Protein AF-A0A7C7H2V4-F1 (afdb_monomer_lite)

Secondary structure (DSSP, 8-state):
-----EEEPPPHHHHHHTTGGGSPEEEE-SEEEEEE-SS-EEEEETTTEEEEEPTT-EEEEEE-S-EEEEEEE-

pLDDT: mean 92.33, std 7.22, range [47.41, 96.94]

Radius of gyration: 12.48 Å; chains: 1; bounding box: 27×20×32 Å

Sequ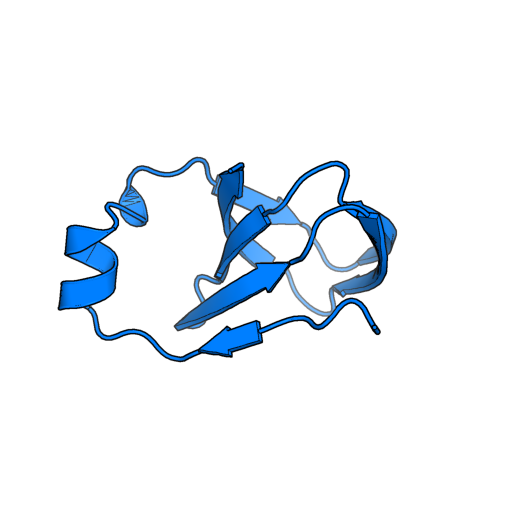ence (74 aa):
MGKKITITKKTDTELEDLGVRNWPTWSCEASDFPWEYSDQETCFLLDGDFVVFPKGLKCRWKVMKPVRKHYNFG

Structure (mmCIF, N/CA/C/O backbone):
data_AF-A0A7C7H2V4-F1
#
_entry.id   AF-A0A7C7H2V4-F1
#
loop_
_atom_site.group_PDB
_atom_site.id
_atom_site.type_symbol
_atom_site.label_atom_id
_atom_site.label_alt_id
_atom_site.label_comp_id
_atom_site.label_asym_id
_atom_site.label_entity_id
_atom_site.label_seq_id
_atom_site.pdbx_PDB_ins_code
_atom_site.Cartn_x
_atom_site.Cartn_y
_atom_site.Cartn_z
_atom_site.occupancy
_atom_site.B_iso_or_equiv
_atom_site.auth_seq_id
_atom_site.auth_comp_id
_atom_site.auth_asym_id
_atom_site.auth_atom_id
_atom_site.pdbx_PDB_model_num
ATOM 1 N N . MET A 1 1 ? -12.441 3.155 -19.989 1.00 47.41 1 MET A N 1
ATOM 2 C CA . MET A 1 1 ? -12.225 3.512 -18.568 1.00 47.41 1 MET A CA 1
ATOM 3 C C . MET A 1 1 ? -10.785 3.211 -18.180 1.00 47.41 1 MET A C 1
ATOM 5 O O . MET A 1 1 ? -10.377 2.064 -18.302 1.00 47.41 1 MET A O 1
ATOM 9 N N . GLY A 1 2 ? -10.005 4.211 -17.766 1.00 63.44 2 GLY A N 1
ATOM 10 C CA . GLY A 1 2 ? -8.639 3.998 -17.271 1.00 63.44 2 GLY A CA 1
ATOM 11 C C . GLY A 1 2 ? -8.640 3.468 -15.835 1.00 63.44 2 GLY A C 1
ATOM 12 O O . GLY A 1 2 ? -9.440 3.913 -15.016 1.00 63.44 2 GLY A O 1
ATOM 13 N N . LYS A 1 3 ? -7.746 2.525 -15.527 1.00 80.75 3 LYS A N 1
ATOM 14 C CA . LYS A 1 3 ? -7.474 2.083 -14.152 1.00 80.75 3 LYS A CA 1
ATOM 15 C C . LYS A 1 3 ? -6.805 3.244 -13.408 1.00 80.75 3 LYS A C 1
ATOM 17 O O . LYS A 1 3 ? -5.748 3.698 -13.839 1.00 80.75 3 LYS A O 1
ATOM 22 N N . LYS A 1 4 ? -7.427 3.757 -12.344 1.00 87.81 4 LYS A N 1
ATOM 23 C CA . LYS A 1 4 ? -6.946 4.927 -11.592 1.00 87.81 4 LYS A CA 1
ATOM 24 C C . LYS A 1 4 ? -6.521 4.519 -10.185 1.00 87.81 4 LYS A C 1
ATOM 26 O O . LYS A 1 4 ? -7.271 3.836 -9.500 1.00 87.81 4 LYS A O 1
ATOM 31 N N . ILE A 1 5 ? -5.333 4.956 -9.776 1.00 92.81 5 ILE A N 1
ATOM 32 C CA . ILE A 1 5 ? -4.871 4.861 -8.388 1.00 92.81 5 ILE A CA 1
ATOM 33 C C . ILE A 1 5 ? -5.543 5.982 -7.596 1.00 92.81 5 ILE A C 1
ATOM 35 O O . ILE A 1 5 ? -5.550 7.133 -8.043 1.00 92.81 5 ILE A O 1
ATOM 39 N N . THR A 1 6 ? -6.080 5.656 -6.427 1.00 94.31 6 THR A N 1
ATOM 40 C CA . THR A 1 6 ? -6.657 6.646 -5.510 1.00 94.31 6 THR A CA 1
ATOM 41 C C . THR A 1 6 ? -5.742 6.795 -4.309 1.00 94.31 6 THR A C 1
ATOM 43 O O . THR A 1 6 ? -5.396 5.796 -3.690 1.00 94.31 6 THR A O 1
ATOM 46 N N . ILE A 1 7 ? -5.360 8.031 -3.989 1.00 94.56 7 ILE A N 1
ATOM 47 C CA . ILE A 1 7 ? -4.580 8.376 -2.796 1.00 94.56 7 ILE A CA 1
ATOM 48 C C . ILE A 1 7 ? -5.455 9.282 -1.935 1.00 94.56 7 ILE A C 1
ATOM 50 O O . ILE A 1 7 ? -6.067 10.226 -2.439 1.00 94.56 7 ILE A O 1
ATOM 54 N N . THR A 1 8 ? -5.564 8.982 -0.649 1.00 95.06 8 THR A N 1
ATOM 55 C CA . THR A 1 8 ? -6.393 9.731 0.298 1.00 95.06 8 THR A CA 1
ATOM 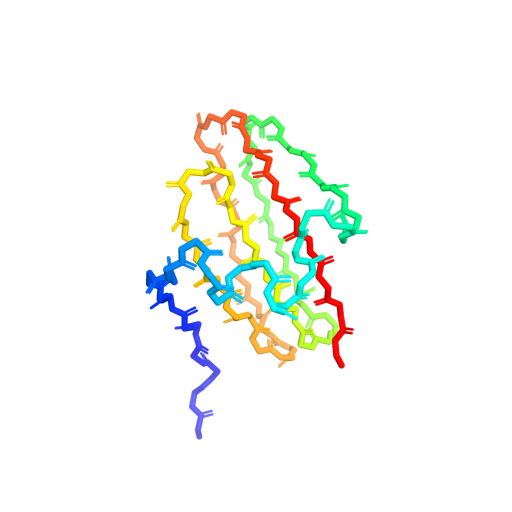56 C C . THR A 1 8 ? -5.680 9.820 1.642 1.00 95.06 8 THR A C 1
ATOM 58 O O . THR A 1 8 ? -5.008 8.880 2.064 1.00 95.06 8 THR A O 1
ATOM 61 N N . LYS A 1 9 ? -5.824 10.954 2.330 1.00 93.50 9 LYS A N 1
ATOM 62 C CA . LYS A 1 9 ? -5.425 11.085 3.733 1.00 93.50 9 LYS A CA 1
ATOM 63 C C . LYS A 1 9 ? -6.615 10.699 4.603 1.00 93.50 9 LYS A C 1
ATOM 65 O O 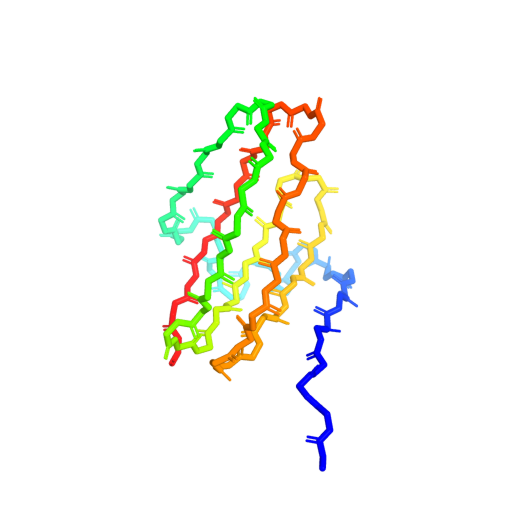. LYS A 1 9 ? -7.684 11.289 4.473 1.00 93.50 9 LYS A O 1
ATOM 70 N N . LYS A 1 10 ? -6.426 9.683 5.436 1.00 92.50 10 LYS A N 1
ATOM 71 C CA . LYS A 1 10 ? -7.421 9.181 6.387 1.00 92.50 10 LYS A CA 1
ATOM 72 C C . LYS A 1 10 ? -7.106 9.717 7.777 1.00 92.50 10 LYS A C 1
ATOM 74 O O . LYS A 1 10 ? -5.935 9.907 8.110 1.00 92.50 10 LYS A O 1
ATOM 79 N N . THR A 1 11 ? -8.141 9.974 8.564 1.00 92.94 11 THR A N 1
ATOM 80 C CA . THR A 1 11 ? -7.985 10.319 9.984 1.00 92.94 11 THR A CA 1
ATOM 81 C C . THR A 1 11 ? -7.595 9.084 10.801 1.00 92.94 11 THR A C 1
ATOM 83 O O . THR A 1 11 ? -7.831 7.959 10.368 1.00 92.94 11 THR A O 1
ATOM 86 N N . ASP A 1 12 ? -6.997 9.274 11.981 1.00 90.56 12 ASP A N 1
ATOM 87 C CA . ASP A 1 12 ? -6.590 8.152 12.845 1.00 90.56 12 ASP A CA 1
ATOM 88 C C . ASP A 1 12 ? -7.791 7.279 13.254 1.00 90.56 12 ASP A C 1
ATOM 90 O O . ASP A 1 12 ? -7.700 6.058 13.190 1.00 90.56 12 ASP A O 1
ATOM 94 N N . THR A 1 13 ? -8.951 7.894 13.519 1.00 93.06 13 THR A N 1
ATOM 95 C CA . THR A 1 13 ? -10.208 7.178 13.795 1.00 93.06 13 THR A CA 1
ATOM 96 C C . THR A 1 13 ? -10.624 6.280 12.630 1.00 93.06 13 THR A C 1
ATOM 98 O O . THR A 1 13 ? -10.873 5.098 12.830 1.00 93.06 13 THR A O 1
ATOM 101 N N . GLU A 1 14 ? -10.612 6.786 11.390 1.00 93.31 14 GLU A N 1
ATOM 102 C CA . GLU A 1 14 ? -10.942 5.958 10.221 1.00 93.31 14 GLU A CA 1
ATOM 103 C C . GLU A 1 14 ? -9.946 4.807 10.013 1.00 93.31 14 GLU A C 1
ATOM 105 O O . GLU A 1 14 ? -10.321 3.743 9.521 1.00 93.31 14 GLU A O 1
ATOM 110 N N . LEU A 1 15 ? -8.665 5.016 10.335 1.00 92.12 15 LEU A N 1
ATOM 111 C CA . LEU A 1 15 ? -7.643 3.969 10.251 1.00 92.12 15 LEU A CA 1
ATOM 112 C C . LEU A 1 15 ? -7.840 2.894 11.331 1.00 92.12 15 LEU A C 1
ATOM 114 O O . LEU A 1 15 ? -7.561 1.718 11.075 1.00 92.12 15 LEU A O 1
ATOM 118 N N . GLU A 1 16 ? -8.317 3.281 12.514 1.00 92.62 16 GLU A N 1
ATOM 119 C CA . GLU A 1 16 ? -8.682 2.363 13.594 1.00 92.62 16 GLU A CA 1
ATOM 120 C C . GLU A 1 16 ? -9.921 1.537 13.232 1.00 92.62 16 GLU A 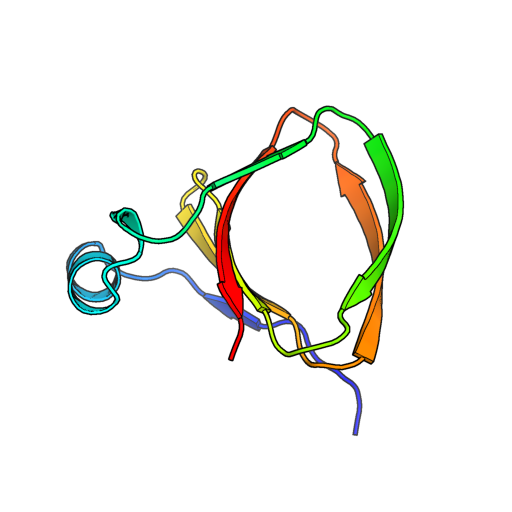C 1
ATOM 122 O O . GLU A 1 16 ? -9.859 0.309 13.310 1.00 92.62 16 GLU A O 1
ATOM 127 N N . ASP A 1 17 ? -10.981 2.175 12.726 1.00 94.19 17 ASP A N 1
ATOM 128 C CA . ASP A 1 17 ? -12.212 1.504 12.276 1.00 94.19 17 ASP A CA 1
ATOM 129 C C . ASP A 1 17 ? -11.946 0.484 11.157 1.00 94.19 17 ASP A C 1
ATOM 131 O O . ASP A 1 17 ? -12.531 -0.599 11.118 1.00 94.19 17 ASP A O 1
ATOM 135 N N . LEU A 1 18 ? -11.023 0.801 10.245 1.00 92.00 18 LEU A N 1
ATOM 136 C CA . LEU A 1 18 ? -10.585 -0.113 9.185 1.00 92.00 18 LEU A CA 1
ATOM 137 C C . LEU A 1 18 ? -9.675 -1.245 9.696 1.00 92.00 18 LEU A C 1
ATOM 139 O O . LEU A 1 18 ? -9.354 -2.169 8.941 1.00 92.00 18 LEU A O 1
ATOM 143 N N . GLY A 1 19 ? -9.218 -1.173 10.949 1.00 93.88 19 GLY A N 1
ATOM 144 C CA . GLY A 1 19 ? -8.326 -2.157 11.553 1.00 93.88 19 GLY A CA 1
ATOM 145 C C . GLY A 1 19 ? -6.977 -2.257 10.843 1.00 93.88 19 GLY A C 1
ATOM 146 O O . GLY A 1 19 ? -6.360 -3.322 10.858 1.00 93.88 19 GLY A O 1
ATOM 147 N N . VAL A 1 20 ? -6.511 -1.172 10.213 1.00 93.19 20 VAL A N 1
ATOM 148 C CA . VAL A 1 20 ? -5.340 -1.173 9.312 1.00 93.19 20 VAL A CA 1
ATOM 149 C C . VAL A 1 20 ? -4.078 -1.674 10.014 1.00 93.19 20 VAL A C 1
ATOM 151 O O . VAL A 1 20 ? -3.244 -2.342 9.410 1.00 93.19 20 VAL A O 1
ATOM 154 N N . ARG A 1 21 ? -3.961 -1.414 11.320 1.00 89.50 21 ARG A N 1
ATOM 155 C CA . ARG A 1 21 ? -2.841 -1.869 12.159 1.00 89.50 21 ARG A CA 1
ATOM 156 C C . ARG A 1 21 ? -2.749 -3.399 12.272 1.00 89.50 21 ARG A C 1
ATOM 158 O O . ARG A 1 21 ? -1.669 -3.906 12.554 1.00 89.50 21 ARG A O 1
ATOM 165 N N . ASN A 1 22 ? -3.849 -4.118 12.030 1.00 93.62 22 ASN A N 1
ATOM 166 C CA . ASN A 1 22 ? -3.910 -5.584 12.052 1.00 93.62 22 ASN A CA 1
ATOM 167 C C . ASN A 1 22 ? -3.658 -6.217 10.678 1.00 93.62 22 ASN A C 1
ATOM 169 O O . ASN A 1 22 ? -3.535 -7.437 10.575 1.00 93.62 22 ASN A O 1
ATOM 173 N N . TRP A 1 23 ? -3.607 -5.418 9.612 1.00 95.38 23 TRP A N 1
ATOM 174 C CA . TRP A 1 23 ? -3.320 -5.927 8.276 1.00 95.38 23 TRP A CA 1
ATOM 175 C C . TRP A 1 23 ? -1.863 -6.386 8.174 1.00 95.38 23 TRP A C 1
ATOM 177 O O . TRP A 1 23 ? -0.988 -5.800 8.830 1.00 95.38 23 TRP A O 1
ATOM 187 N N . PRO A 1 24 ? -1.569 -7.384 7.320 1.00 96.00 24 PRO A N 1
ATOM 188 C CA . PRO A 1 24 ? -0.203 -7.815 7.089 1.00 96.00 24 PRO A CA 1
ATOM 189 C C . PRO A 1 24 ? 0.659 -6.649 6.601 1.00 96.00 24 PRO A C 1
ATOM 191 O O . PRO A 1 24 ? 0.209 -5.746 5.887 1.00 96.00 24 PRO A O 1
ATOM 194 N N . THR A 1 25 ? 1.923 -6.672 7.009 1.00 94.44 25 THR A N 1
ATOM 195 C CA . THR A 1 25 ? 2.905 -5.672 6.609 1.00 94.44 25 THR A CA 1
ATOM 196 C C . THR A 1 25 ? 3.735 -6.183 5.448 1.00 94.44 25 THR A C 1
ATOM 198 O O . THR A 1 25 ? 4.085 -7.360 5.356 1.00 94.44 25 THR A O 1
ATOM 201 N N . TRP A 1 26 ? 4.051 -5.275 4.538 1.00 94.00 26 TRP A N 1
ATOM 202 C CA . TRP A 1 26 ? 5.001 -5.501 3.465 1.00 94.00 26 TRP A CA 1
ATOM 203 C C . TRP A 1 26 ? 6.079 -4.425 3.512 1.00 94.00 26 TRP A C 1
ATOM 205 O O . TRP A 1 26 ? 5.800 -3.261 3.819 1.00 94.00 26 TRP A O 1
ATOM 215 N N . SER A 1 27 ? 7.308 -4.816 3.194 1.00 93.38 27 SER A N 1
ATOM 216 C CA . SER A 1 27 ? 8.467 -3.932 3.152 1.00 93.38 27 SER A CA 1
ATOM 217 C C . SER A 1 27 ? 9.274 -4.147 1.884 1.00 93.38 27 SER A C 1
ATOM 219 O O . SER A 1 27 ? 9.433 -5.283 1.437 1.00 93.38 27 SER A O 1
ATOM 221 N N . CYS A 1 28 ? 9.833 -3.069 1.347 1.00 93.69 28 CYS A N 1
ATOM 222 C CA . CYS A 1 28 ? 10.741 -3.129 0.210 1.00 93.69 28 CYS A CA 1
ATOM 223 C C . CYS A 1 28 ? 11.820 -2.062 0.330 1.00 93.69 28 CYS A C 1
ATOM 225 O O . CYS A 1 28 ? 11.531 -0.907 0.643 1.00 93.69 28 CYS A O 1
ATOM 227 N N . GLU A 1 29 ? 13.058 -2.474 0.079 1.00 95.81 29 GLU A N 1
ATOM 228 C CA . GLU A 1 29 ? 14.213 -1.588 -0.019 1.00 95.81 29 GLU A CA 1
ATOM 229 C C . GLU A 1 29 ? 14.145 -0.731 -1.290 1.00 95.81 29 GLU A C 1
ATOM 231 O O . GLU A 1 29 ? 13.275 -0.909 -2.145 1.00 95.81 29 GLU A O 1
ATOM 236 N N . ALA A 1 30 ? 15.076 0.213 -1.438 1.00 95.94 30 ALA A N 1
ATOM 237 C CA . ALA A 1 30 ? 15.183 0.985 -2.671 1.00 95.94 30 ALA A CA 1
ATOM 238 C C . ALA A 1 30 ? 15.341 0.041 -3.879 1.00 95.94 30 ALA A C 1
ATOM 240 O O . ALA A 1 30 ? 16.246 -0.792 -3.920 1.00 95.94 30 ALA A O 1
ATOM 241 N N . SER A 1 31 ? 14.415 0.113 -4.833 1.00 96.25 31 SER A N 1
ATOM 242 C CA . SER A 1 31 ? 14.277 -0.852 -5.927 1.00 96.25 31 SER A CA 1
ATOM 243 C C . SER A 1 31 ? 13.433 -0.279 -7.064 1.00 96.25 31 SER A C 1
ATOM 245 O O . SER A 1 31 ? 12.593 0.597 -6.862 1.00 96.25 31 SER A O 1
ATOM 247 N N . ASP A 1 32 ? 13.650 -0.783 -8.275 1.00 96.94 32 ASP A N 1
ATOM 248 C CA . ASP A 1 32 ? 12.961 -0.353 -9.492 1.00 96.94 32 ASP A CA 1
ATOM 249 C C . ASP A 1 32 ? 12.536 -1.587 -10.298 1.00 96.94 32 ASP A C 1
ATOM 251 O O . ASP A 1 32 ? 13.380 -2.321 -10.810 1.00 96.94 32 ASP A O 1
ATOM 255 N N . PHE A 1 33 ? 11.231 -1.858 -10.371 1.00 96.56 33 PHE A N 1
ATOM 256 C CA . PHE A 1 33 ? 10.718 -3.089 -10.981 1.00 96.56 33 PHE A CA 1
ATOM 257 C C . PHE A 1 33 ? 9.313 -2.930 -11.584 1.00 96.56 33 PHE A C 1
ATOM 259 O O . PHE A 1 33 ? 8.501 -2.136 -11.098 1.00 96.56 33 PHE A O 1
ATOM 266 N N . PRO A 1 34 ? 8.998 -3.666 -12.667 1.00 96.75 34 PRO A N 1
ATOM 267 C CA . PRO A 1 34 ? 7.633 -3.761 -13.173 1.00 96.75 34 PRO A CA 1
ATOM 268 C C . PRO A 1 34 ? 6.759 -4.590 -12.221 1.00 96.75 34 PRO A C 1
ATOM 270 O O . PRO A 1 34 ? 7.214 -5.588 -11.665 1.00 96.75 34 PRO A O 1
ATOM 273 N N . TRP A 1 35 ? 5.498 -4.196 -12.057 1.00 95.00 35 TRP A N 1
ATOM 274 C CA . TRP A 1 35 ? 4.525 -4.900 -11.224 1.00 95.00 35 TRP A CA 1
ATOM 275 C C . TRP A 1 35 ? 3.128 -4.884 -11.845 1.00 95.00 35 TRP A C 1
ATOM 277 O O . TRP A 1 35 ? 2.746 -3.940 -12.544 1.00 95.00 35 TRP A O 1
ATOM 287 N N . GLU A 1 36 ? 2.353 -5.922 -11.549 1.00 94.94 36 GLU A N 1
ATOM 288 C CA . GLU A 1 36 ? 0.944 -6.031 -11.904 1.00 94.94 36 GLU A CA 1
ATOM 289 C C . GLU A 1 36 ? 0.135 -6.444 -10.675 1.00 94.94 36 GLU A C 1
ATOM 291 O O . GLU A 1 36 ? 0.441 -7.438 -10.023 1.00 94.94 36 GLU A O 1
ATOM 296 N N . TYR A 1 37 ? -0.910 -5.682 -10.366 1.00 93.00 37 TYR A N 1
ATOM 297 C CA . TYR A 1 37 ? -1.848 -6.030 -9.304 1.00 93.00 37 TYR A CA 1
ATOM 298 C C . TYR A 1 37 ? -2.843 -7.071 -9.816 1.00 93.00 37 TYR A C 1
ATOM 300 O O . TYR A 1 37 ? -3.661 -6.753 -10.678 1.00 93.00 37 TYR A O 1
ATOM 308 N N . SER A 1 38 ? -2.790 -8.304 -9.304 1.00 92.62 38 SER A N 1
ATOM 309 C CA . SER A 1 38 ? -3.727 -9.374 -9.690 1.00 92.62 38 SER A CA 1
ATOM 310 C C . SER A 1 38 ? -5.154 -9.108 -9.218 1.00 92.62 38 SER A C 1
ATOM 312 O O . SER A 1 38 ? -6.107 -9.490 -9.897 1.00 92.62 38 SER A O 1
ATOM 314 N N . ASP A 1 39 ? -5.287 -8.407 -8.093 1.00 93.94 39 ASP A N 1
ATOM 315 C CA . ASP A 1 39 ? -6.533 -8.066 -7.413 1.00 93.94 39 ASP A CA 1
ATOM 316 C C . ASP A 1 39 ? -6.497 -6.612 -6.945 1.00 93.94 39 ASP A C 1
ATOM 318 O O . ASP A 1 39 ? -5.486 -5.922 -7.106 1.00 93.94 39 ASP A O 1
ATOM 322 N N . GLN A 1 40 ? -7.621 -6.108 -6.439 1.00 95.50 40 GLN A N 1
ATOM 323 C CA . GLN A 1 40 ? -7.628 -4.770 -5.869 1.00 95.50 40 GLN A CA 1
ATOM 324 C C . GLN A 1 40 ? -6.858 -4.805 -4.548 1.00 95.50 40 GLN A C 1
ATOM 326 O O . GLN A 1 40 ? -7.197 -5.562 -3.642 1.00 95.50 40 GLN A O 1
ATOM 331 N N . GLU A 1 41 ? -5.839 -3.963 -4.428 1.00 95.50 41 GLU A N 1
ATOM 332 C CA . GLU A 1 41 ? -5.076 -3.824 -3.193 1.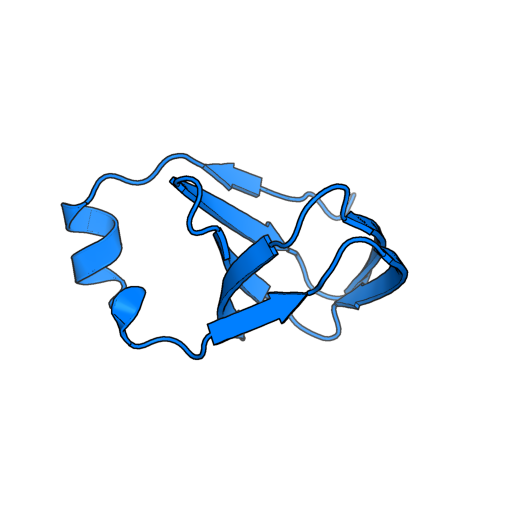00 95.50 41 GLU A CA 1
ATOM 333 C C . GLU A 1 41 ? -5.403 -2.481 -2.553 1.00 95.50 41 GLU A C 1
ATOM 335 O O . GLU A 1 41 ? -5.309 -1.428 -3.186 1.00 95.50 41 GLU A O 1
ATOM 340 N N . THR A 1 42 ? -5.763 -2.518 -1.278 1.00 96.12 42 THR A N 1
ATOM 341 C CA . THR A 1 42 ? -5.811 -1.331 -0.432 1.00 96.12 42 THR A CA 1
ATOM 342 C C . THR A 1 42 ? -4.614 -1.375 0.492 1.00 96.12 42 THR A C 1
ATOM 344 O O . THR A 1 42 ? -4.390 -2.373 1.171 1.00 96.12 42 THR A O 1
ATOM 347 N N . CYS A 1 43 ? -3.834 -0.306 0.537 1.00 95.06 43 CYS A N 1
ATOM 348 C CA . CYS A 1 43 ? -2.687 -0.246 1.421 1.00 95.06 43 CYS A CA 1
ATOM 349 C C . CYS A 1 43 ? -2.582 1.096 2.130 1.00 95.06 43 CYS A C 1
ATOM 351 O O . CYS A 1 43 ? -2.934 2.142 1.588 1.00 95.06 43 CYS A O 1
ATOM 353 N N . PHE A 1 44 ? -2.045 1.057 3.337 1.00 95.62 44 PHE A N 1
ATOM 354 C CA . PHE A 1 44 ? -1.674 2.229 4.102 1.00 95.62 44 PHE A CA 1
ATOM 355 C C . PHE A 1 44 ? -0.155 2.283 4.207 1.00 95.62 44 PHE A C 1
ATOM 357 O O . PHE A 1 44 ? 0.473 1.421 4.830 1.00 95.62 44 PHE A O 1
ATOM 364 N N . LEU A 1 45 ? 0.438 3.281 3.560 1.00 93.06 45 LEU A N 1
ATOM 365 C CA . LEU A 1 45 ? 1.850 3.590 3.709 1.00 93.06 45 LEU A CA 1
ATOM 366 C C . LEU A 1 45 ? 2.070 4.149 5.114 1.00 93.06 45 LEU A C 1
ATOM 368 O O . LEU A 1 45 ? 1.335 5.031 5.550 1.00 93.06 45 LEU A O 1
ATOM 372 N N . LEU A 1 46 ? 3.116 3.691 5.802 1.00 84.50 46 LEU A N 1
ATOM 373 C CA . LEU A 1 46 ? 3.457 4.181 7.147 1.00 84.50 46 LEU A CA 1
ATOM 374 C C . LEU A 1 46 ? 3.861 5.672 7.180 1.00 84.50 46 LEU A C 1
ATOM 376 O O . LEU A 1 46 ? 3.984 6.241 8.257 1.00 84.50 46 LEU A O 1
ATOM 380 N N . ASP A 1 47 ? 4.006 6.303 6.011 1.00 83.12 47 ASP A N 1
ATOM 381 C CA . ASP A 1 47 ? 4.150 7.756 5.827 1.00 83.12 47 ASP A CA 1
ATOM 382 C C . ASP A 1 47 ? 2.792 8.508 5.874 1.00 83.12 47 ASP A C 1
ATOM 384 O O . ASP A 1 47 ? 2.718 9.731 5.757 1.00 83.12 47 ASP A O 1
ATOM 388 N N . GLY A 1 48 ? 1.684 7.779 6.057 1.00 88.88 48 GLY A N 1
ATOM 389 C CA . GLY A 1 48 ? 0.342 8.325 6.272 1.00 88.88 48 GLY A CA 1
ATOM 390 C C . GLY A 1 48 ? -0.534 8.423 5.022 1.00 88.88 48 GLY A C 1
ATOM 391 O O . GLY A 1 48 ? -1.539 9.132 5.050 1.00 88.88 48 GLY A O 1
ATOM 392 N N . ASP A 1 49 ? -0.166 7.774 3.918 1.00 94.19 49 ASP A N 1
ATOM 393 C CA . ASP A 1 49 ? -0.984 7.732 2.700 1.00 94.19 49 ASP A CA 1
ATOM 394 C C . ASP A 1 49 ? -1.826 6.460 2.640 1.00 94.19 49 ASP A C 1
ATOM 396 O O . ASP A 1 49 ? -1.301 5.347 2.702 1.00 94.19 49 ASP A O 1
ATOM 400 N N . PHE A 1 50 ? -3.135 6.623 2.455 1.00 95.19 50 PHE A N 1
ATOM 401 C CA . PHE A 1 50 ? -4.048 5.528 2.159 1.00 95.19 5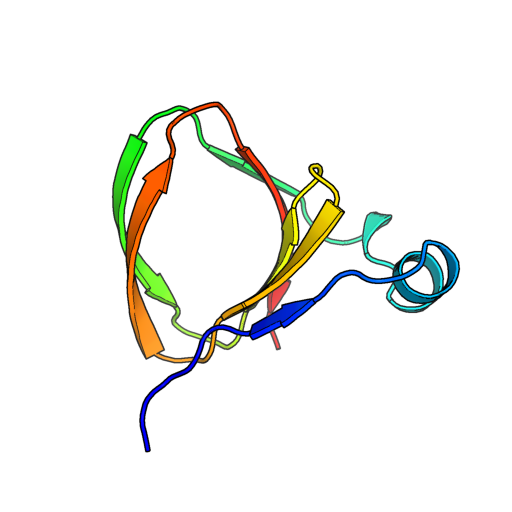0 PHE A CA 1
ATOM 402 C C . PHE A 1 50 ? -4.236 5.428 0.646 1.00 95.19 50 PHE A C 1
ATOM 404 O O . PHE A 1 50 ? -4.692 6.377 0.004 1.00 95.19 50 PHE A O 1
ATOM 411 N N . VAL A 1 51 ? -3.862 4.293 0.064 1.00 95.50 51 VAL A N 1
ATOM 412 C CA . VAL A 1 51 ? -3.782 4.103 -1.385 1.00 95.50 51 VAL A CA 1
ATOM 413 C C . VAL A 1 51 ? -4.595 2.888 -1.806 1.00 95.50 51 VAL A C 1
ATOM 415 O O . VAL A 1 51 ? -4.492 1.826 -1.199 1.00 95.50 51 VAL A O 1
ATOM 418 N N . VAL A 1 52 ? -5.376 3.035 -2.874 1.00 95.44 52 VAL A N 1
ATOM 419 C CA . VAL A 1 52 ? -6.109 1.935 -3.509 1.00 95.44 52 VAL A CA 1
ATOM 420 C C . VAL A 1 52 ? -5.574 1.727 -4.920 1.00 95.44 52 VAL A C 1
ATOM 422 O O . VAL A 1 52 ? -5.644 2.626 -5.767 1.00 95.44 52 VAL A O 1
ATOM 425 N N . PHE A 1 53 ? -5.057 0.528 -5.171 1.00 95.25 53 PHE A N 1
ATOM 426 C CA . PHE A 1 53 ? -4.602 0.059 -6.471 1.00 95.25 53 PHE A CA 1
ATOM 427 C C . PHE A 1 53 ? -5.680 -0.833 -7.105 1.00 95.25 53 PHE A C 1
ATOM 429 O O . PHE A 1 53 ? -6.040 -1.860 -6.531 1.00 95.25 53 PHE A O 1
ATOM 436 N N . PRO A 1 54 ? -6.217 -0.476 -8.285 1.00 95.69 54 PRO A N 1
ATOM 437 C CA . PRO A 1 54 ? -7.246 -1.273 -8.940 1.00 95.69 54 PRO A CA 1
ATOM 438 C C . PRO A 1 54 ? -6.682 -2.569 -9.533 1.00 95.69 54 PRO A C 1
ATOM 440 O O . PRO A 1 54 ? -5.550 -2.613 -10.023 1.00 95.69 54 PRO A O 1
ATOM 443 N N . LYS A 1 55 ? -7.532 -3.599 -9.592 1.00 94.50 55 LYS A N 1
ATOM 444 C CA . LYS A 1 55 ? -7.223 -4.888 -10.219 1.00 94.50 55 LYS A CA 1
ATOM 445 C C . LYS A 1 55 ? -6.718 -4.736 -11.658 1.00 94.50 55 LYS A C 1
ATOM 447 O O . LYS A 1 55 ? -7.270 -3.997 -12.482 1.00 94.50 55 LYS A O 1
ATOM 452 N N . GLY A 1 56 ? -5.667 -5.481 -11.978 1.00 94.06 56 GLY A N 1
ATOM 453 C CA . GLY A 1 56 ? -4.989 -5.496 -13.269 1.00 94.06 56 GLY A CA 1
ATOM 454 C C . GLY A 1 56 ? -4.204 -4.219 -13.571 1.00 94.06 56 GLY A C 1
ATOM 455 O O . GLY A 1 56 ? -3.925 -3.954 -14.746 1.00 94.06 56 GLY A O 1
ATOM 456 N N . LEU A 1 57 ? -3.930 -3.359 -12.585 1.00 94.19 57 LEU A N 1
ATOM 457 C CA . LEU A 1 57 ? -3.053 -2.210 -12.786 1.00 94.19 57 LEU A CA 1
ATOM 458 C C . LEU A 1 57 ? -1.634 -2.708 -13.053 1.00 94.19 57 LEU A C 1
ATOM 460 O O . LEU A 1 57 ? -1.038 -3.369 -12.209 1.00 94.19 57 LEU A O 1
ATOM 464 N N . LYS A 1 58 ? -1.093 -2.330 -14.211 1.00 94.88 58 LYS A N 1
ATOM 465 C CA . LYS A 1 58 ? 0.313 -2.518 -14.563 1.00 94.88 58 LYS A CA 1
ATOM 466 C C . LYS A 1 58 ? 1.037 -1.205 -14.325 1.00 94.88 58 LYS A C 1
ATOM 468 O O . LYS A 1 58 ? 0.674 -0.190 -14.919 1.00 94.88 58 LYS A O 1
ATOM 473 N N . CYS A 1 59 ? 2.038 -1.212 -13.461 1.00 93.38 59 CYS A N 1
ATOM 474 C CA . CYS A 1 59 ? 2.846 -0.035 -13.174 1.00 93.38 59 CYS A CA 1
ATOM 475 C C . CYS A 1 59 ? 4.302 -0.427 -12.937 1.00 93.38 59 CYS A C 1
ATOM 477 O O . CYS A 1 59 ? 4.631 -1.593 -12.735 1.00 93.38 59 CYS A O 1
ATOM 479 N N . ARG A 1 60 ? 5.190 0.562 -12.957 1.00 94.69 60 ARG A N 1
ATOM 480 C CA . ARG A 1 60 ? 6.575 0.381 -12.537 1.00 94.69 60 ARG A CA 1
ATOM 481 C C . ARG A 1 60 ? 6.736 0.999 -11.163 1.00 94.69 60 ARG A C 1
ATOM 483 O O . ARG A 1 60 ? 6.489 2.192 -10.996 1.00 94.69 60 ARG A O 1
ATOM 490 N N . TRP A 1 61 ? 7.116 0.186 -10.194 1.00 94.44 61 TRP A N 1
ATOM 491 C CA . TRP A 1 61 ? 7.469 0.676 -8.877 1.00 94.44 61 TRP A CA 1
ATOM 492 C C . TRP A 1 61 ? 8.884 1.225 -8.920 1.00 94.44 61 TRP A C 1
ATOM 494 O O . TRP A 1 61 ? 9.800 0.534 -9.354 1.00 94.44 61 TRP A O 1
ATOM 504 N N . LYS A 1 62 ? 9.041 2.470 -8.464 1.00 95.94 62 LYS A N 1
ATOM 505 C CA . LYS A 1 62 ? 10.335 3.101 -8.211 1.00 95.94 62 LYS A CA 1
ATOM 506 C C . LYS A 1 62 ? 10.397 3.492 -6.740 1.00 95.94 62 LYS A C 1
ATOM 508 O O . LYS A 1 62 ? 9.986 4.584 -6.349 1.00 95.94 62 LYS A O 1
ATOM 513 N N . VAL A 1 63 ? 10.865 2.563 -5.920 1.00 94.50 63 VAL A N 1
ATOM 514 C CA . VAL A 1 63 ? 11.058 2.743 -4.483 1.00 94.50 63 VAL A CA 1
ATOM 515 C C . VAL A 1 63 ? 12.396 3.451 -4.277 1.00 94.50 63 VAL A C 1
ATOM 517 O O . VAL A 1 63 ? 13.451 2.901 -4.573 1.00 94.50 63 VAL A O 1
ATOM 520 N N . MET A 1 64 ? 12.355 4.699 -3.810 1.00 93.25 64 MET A N 1
ATOM 521 C CA . MET A 1 64 ? 13.556 5.537 -3.644 1.00 93.25 64 MET A CA 1
ATOM 522 C C . MET A 1 64 ? 14.230 5.361 -2.278 1.00 93.25 64 MET A C 1
ATOM 524 O O . MET A 1 64 ? 15.427 5.594 -2.140 1.00 93.25 64 MET A O 1
ATOM 528 N N . LYS A 1 65 ? 13.451 4.996 -1.259 1.00 93.25 65 LYS A N 1
ATOM 529 C CA . LYS A 1 65 ? 13.871 4.750 0.126 1.00 93.25 65 LYS A CA 1
ATOM 530 C C . LYS A 1 65 ? 13.073 3.557 0.656 1.00 93.25 65 LYS A C 1
ATOM 532 O O . LYS A 1 65 ? 11.973 3.349 0.139 1.00 93.25 65 LYS A O 1
ATOM 537 N N . PRO A 1 66 ? 13.572 2.825 1.669 1.00 93.94 66 PRO A N 1
ATOM 538 C CA . PRO A 1 66 ? 12.844 1.702 2.246 1.00 93.94 66 PRO A CA 1
ATOM 539 C C . PRO A 1 66 ? 11.406 2.093 2.587 1.00 93.94 66 PRO A C 1
ATOM 541 O O . PRO A 1 66 ? 11.171 3.040 3.340 1.00 93.94 66 PRO A O 1
ATOM 544 N N . VAL A 1 67 ? 10.447 1.387 1.997 1.00 93.88 67 VAL A N 1
ATOM 545 C CA . VAL A 1 67 ? 9.017 1.624 2.192 1.00 93.88 67 VAL A CA 1
ATOM 546 C C . VAL A 1 67 ? 8.431 0.482 3.003 1.00 93.88 67 VAL A C 1
ATOM 548 O O . VAL A 1 67 ? 8.778 -0.683 2.811 1.00 93.88 67 VAL A O 1
ATOM 551 N N . ARG A 1 68 ? 7.525 0.820 3.919 1.00 94.25 68 ARG A N 1
ATOM 552 C CA . ARG A 1 68 ? 6.724 -0.144 4.672 1.00 94.25 68 ARG A CA 1
ATOM 553 C C . ARG A 1 68 ? 5.255 0.237 4.552 1.00 94.25 68 ARG A C 1
ATOM 555 O O . ARG A 1 68 ? 4.914 1.420 4.651 1.00 94.25 68 ARG A O 1
ATOM 562 N N . LYS A 1 69 ? 4.397 -0.756 4.341 1.00 94.75 69 LYS A N 1
ATOM 563 C CA . LYS A 1 69 ? 2.951 -0.562 4.203 1.00 94.75 69 LYS A CA 1
ATOM 564 C C . LYS A 1 69 ? 2.171 -1.691 4.857 1.00 94.75 69 LYS A C 1
ATOM 566 O O . LYS A 1 69 ? 2.612 -2.838 4.828 1.00 94.75 69 LYS A O 1
ATOM 571 N N . HIS A 1 70 ? 1.006 -1.365 5.392 1.00 96.38 70 HIS A N 1
ATOM 572 C CA . HIS A 1 70 ? -0.045 -2.335 5.685 1.00 96.38 70 HIS A CA 1
ATOM 573 C C . HIS A 1 70 ? -0.853 -2.563 4.409 1.00 96.38 70 HIS A C 1
ATOM 575 O O . HIS A 1 70 ? -1.152 -1.587 3.723 1.00 96.38 70 HIS A O 1
ATOM 581 N N . TYR A 1 71 ? -1.195 -3.801 4.062 1.00 94.81 71 TYR A N 1
ATOM 582 C CA . TYR A 1 71 ? -1.939 -4.102 2.833 1.00 94.81 71 TYR A CA 1
ATOM 583 C C . TYR A 1 71 ? -3.097 -5.067 3.081 1.00 94.81 71 TYR A C 1
ATOM 585 O O . TYR A 1 71 ? -3.032 -5.924 3.956 1.00 94.81 71 TYR A O 1
ATOM 593 N N . ASN A 1 72 ? -4.152 -4.930 2.289 1.00 95.19 72 ASN A N 1
ATOM 594 C CA . ASN A 1 72 ? -5.316 -5.798 2.304 1.00 95.19 72 ASN A CA 1
ATOM 595 C C . ASN A 1 72 ? -5.814 -6.007 0.868 1.00 95.19 72 ASN A C 1
ATOM 597 O O . ASN A 1 72 ? -5.901 -5.049 0.091 1.00 95.19 72 ASN A O 1
ATOM 601 N N . PHE A 1 73 ? -6.115 -7.256 0.524 1.00 90.69 73 PHE A N 1
ATOM 602 C CA . PHE A 1 73 ? -6.672 -7.635 -0.771 1.00 90.69 73 PHE A CA 1
ATOM 603 C C . PHE A 1 73 ? -8.190 -7.762 -0.651 1.00 90.69 73 PHE A C 1
ATOM 605 O O . PHE A 1 73 ? -8.685 -8.375 0.294 1.00 90.69 73 PHE A O 1
ATOM 612 N N . GLY A 1 74 ? -8.909 -7.162 -1.600 1.00 75.00 74 GLY A N 1
ATOM 613 C CA . GLY A 1 74 ? -10.370 -7.234 -1.707 1.00 75.00 74 GLY A CA 1
ATOM 614 C C . GLY A 1 74 ? -10.833 -8.000 -2.933 1.00 75.00 74 GLY A C 1
ATOM 615 O O . GLY A 1 74 ? -10.084 -8.014 -3.939 1.00 75.00 74 GLY A O 1
#

Foldseek 3Di:
DDFDKDKDQDDPVVCVVVVLVPADKDKDAQDKAKDFAQAWKWKAKPVRITMIGHHGDIDIDGRHGMTMIGMDGD